Protein AF-A0A6M0C718-F1 (afdb_monomer_lite)

Radius of gyration: 14.18 Å; chains: 1; bounding box: 42×30×34 Å

Secondary structure (DSSP, 8-state):
-EEEEESSSSEEEEEESS-SSSSS-EEEEEEE-TTS-EEEEEE-SSEEEEEEEEEEETTEEEEEEEEEETTSS-EEEEEEEEEE-----

Sequence (89 aa):
ILVPIPDSSTSGRLLRDKGYAETIPSIGNYQIAPDGTFILLTKYEKAAAEEKIWFVTPNVRMRVSLIKTSEGSGVVTASFSSEIRSLEK

pLDDT: mean 86.42, std 14.58, range [51.66, 98.56]

Structure (mmCIF, N/CA/C/O backbone):
data_AF-A0A6M0C718-F1
#
_entry.id   AF-A0A6M0C718-F1
#
loop_
_atom_site.group_PDB
_atom_site.id
_atom_site.type_symbol
_atom_site.label_atom_id
_atom_site.label_alt_id
_atom_site.label_comp_id
_atom_site.label_asym_id
_atom_site.label_entity_id
_atom_site.label_seq_id
_atom_site.pdbx_PDB_ins_code
_atom_site.Cartn_x
_atom_site.Cartn_y
_atom_site.Cartn_z
_atom_site.occupancy
_atom_site.B_iso_or_equiv
_atom_site.auth_seq_id
_atom_site.auth_comp_id
_atom_site.auth_asym_id
_atom_site.auth_atom_id
_atom_site.pdbx_PDB_model_num
ATOM 1 N N . ILE A 1 1 ? -10.537 5.566 -10.569 1.00 80.94 1 ILE A N 1
ATOM 2 C CA . ILE A 1 1 ? -11.091 4.381 -9.863 1.00 80.94 1 ILE A CA 1
ATOM 3 C C . ILE A 1 1 ? -9.959 3.409 -9.513 1.00 80.94 1 ILE A C 1
ATOM 5 O O . ILE A 1 1 ? -8.961 3.409 -10.232 1.00 80.94 1 ILE A O 1
ATOM 9 N N . LEU A 1 2 ? -10.091 2.637 -8.425 1.00 89.12 2 LEU A N 1
ATOM 10 C CA . LEU A 1 2 ? -9.185 1.536 -8.060 1.00 89.12 2 LEU A CA 1
ATOM 11 C C . LEU A 1 2 ? -9.977 0.225 -8.065 1.00 89.12 2 LEU A C 1
ATOM 13 O O . LEU A 1 2 ? -11.033 0.168 -7.438 1.00 89.12 2 LEU A O 1
ATOM 17 N N . VAL A 1 3 ? -9.484 -0.801 -8.760 1.00 92.69 3 VAL A N 1
ATOM 18 C CA . VAL A 1 3 ? -10.147 -2.113 -8.852 1.00 92.69 3 VAL A CA 1
ATOM 19 C C . VAL A 1 3 ? -9.163 -3.213 -8.446 1.00 92.69 3 VAL A C 1
ATOM 21 O O . VAL A 1 3 ? -8.193 -3.439 -9.173 1.00 92.69 3 VAL A O 1
ATOM 24 N N . PRO A 1 4 ? -9.360 -3.889 -7.298 1.00 94.38 4 PRO A N 1
ATOM 25 C CA . PRO A 1 4 ? -8.537 -5.032 -6.922 1.00 94.38 4 PRO A CA 1
ATOM 26 C C . PRO A 1 4 ? -8.943 -6.278 -7.721 1.00 94.38 4 PRO A C 1
ATOM 28 O O . PRO A 1 4 ? -10.124 -6.581 -7.866 1.00 94.38 4 PRO A O 1
ATOM 31 N N . ILE A 1 5 ? -7.947 -7.013 -8.205 1.00 96.75 5 ILE A N 1
ATOM 32 C CA . ILE A 1 5 ? -8.056 -8.338 -8.818 1.00 96.75 5 ILE A CA 1
ATOM 33 C C . ILE A 1 5 ? -7.245 -9.291 -7.934 1.00 96.75 5 ILE A C 1
ATOM 35 O O . ILE A 1 5 ? -6.017 -9.328 -8.062 1.00 96.75 5 ILE A O 1
ATOM 39 N N . PRO A 1 6 ? -7.892 -10.009 -7.001 1.00 97.25 6 PRO A N 1
ATOM 40 C CA . PRO A 1 6 ? -7.199 -10.920 -6.102 1.00 97.25 6 PRO A CA 1
ATOM 41 C C . PRO A 1 6 ? -6.608 -12.112 -6.853 1.00 97.25 6 PRO A C 1
ATOM 43 O O . PRO A 1 6 ? -7.320 -12.788 -7.592 1.00 97.25 6 PRO A O 1
ATOM 46 N N . ASP A 1 7 ? -5.326 -12.391 -6.617 1.00 97.25 7 ASP A N 1
ATOM 47 C CA . ASP A 1 7 ? -4.697 -13.659 -7.007 1.00 97.25 7 ASP A CA 1
ATOM 48 C C . ASP A 1 7 ? -4.685 -14.640 -5.809 1.00 97.25 7 ASP A C 1
ATOM 50 O O . ASP A 1 7 ? -4.627 -15.855 -5.991 1.00 97.25 7 ASP A O 1
ATOM 54 N N . SER A 1 8 ? -4.781 -14.127 -4.573 1.00 97.25 8 SER A N 1
ATOM 55 C CA . SER A 1 8 ? -4.948 -14.899 -3.335 1.00 97.25 8 SER A CA 1
ATOM 56 C C . SER A 1 8 ? -5.725 -14.105 -2.268 1.00 97.25 8 SER A C 1
ATOM 58 O O . SER A 1 8 ? -6.202 -12.998 -2.524 1.00 97.25 8 SER A O 1
ATOM 60 N N . SER A 1 9 ? -5.836 -14.639 -1.044 1.00 96.19 9 SER A N 1
ATOM 61 C CA . SER A 1 9 ? -6.437 -13.924 0.094 1.00 96.19 9 SER A CA 1
ATOM 62 C C . SER A 1 9 ? -5.630 -12.704 0.552 1.00 96.19 9 SER A C 1
ATOM 64 O O . SER A 1 9 ? -6.188 -11.812 1.187 1.00 96.19 9 SER A O 1
ATOM 66 N N . THR A 1 10 ? -4.333 -12.645 0.236 1.00 97.25 10 THR A N 1
ATOM 67 C CA . THR A 1 10 ? -3.424 -11.582 0.691 1.00 97.25 10 THR A CA 1
ATOM 68 C C . THR A 1 10 ? -2.603 -10.966 -0.436 1.00 97.25 10 THR A C 1
ATOM 70 O O . THR A 1 10 ? -1.720 -10.163 -0.165 1.00 97.25 10 THR A O 1
ATOM 73 N N . SER A 1 11 ? -2.867 -11.282 -1.702 1.00 98.00 11 SER A N 1
ATOM 74 C CA . SER A 1 11 ? -2.132 -10.704 -2.830 1.00 98.00 11 SER A CA 1
ATOM 75 C C . SER A 1 11 ? -2.981 -10.603 -4.088 1.00 98.00 11 SER A C 1
ATOM 77 O O . SER A 1 11 ? -4.010 -11.268 -4.232 1.00 98.00 11 SER A O 1
ATOM 79 N N . GLY A 1 12 ? -2.541 -9.762 -5.015 1.00 97.62 12 GLY A N 1
ATOM 80 C CA . GLY A 1 12 ? -3.163 -9.645 -6.322 1.00 97.62 12 GLY A CA 1
ATOM 81 C C . GLY A 1 12 ? -2.675 -8.432 -7.088 1.00 97.62 12 GLY A C 1
ATOM 82 O O . GLY A 1 12 ? -1.611 -7.872 -6.814 1.00 97.62 12 GLY A O 1
ATOM 83 N N . ARG A 1 13 ? -3.497 -7.990 -8.034 1.00 96.06 13 ARG A N 1
ATOM 84 C CA . ARG A 1 13 ? -3.262 -6.791 -8.835 1.00 96.06 13 ARG A CA 1
ATOM 85 C C . ARG A 1 13 ? -4.258 -5.698 -8.490 1.00 96.06 13 ARG A C 1
ATOM 87 O O . ARG A 1 13 ? -5.406 -5.969 -8.164 1.00 96.06 13 ARG A O 1
ATOM 94 N N . LEU A 1 14 ? -3.836 -4.450 -8.588 1.00 94.00 14 LEU A N 1
ATOM 95 C CA . LEU A 1 14 ? -4.680 -3.278 -8.430 1.00 94.00 14 LEU A CA 1
ATOM 96 C C . LEU A 1 14 ? -4.682 -2.510 -9.748 1.00 94.00 14 LEU A C 1
ATOM 98 O O . LEU A 1 14 ? -3.673 -1.915 -10.131 1.00 94.00 14 LEU A O 1
ATOM 102 N N . LEU A 1 15 ? -5.817 -2.534 -10.444 1.00 90.06 15 LEU A N 1
ATOM 103 C CA . LEU A 1 15 ? -6.018 -1.709 -11.625 1.00 90.06 15 LEU A CA 1
ATOM 104 C C . LEU A 1 15 ? -6.320 -0.279 -11.201 1.00 90.06 15 LEU A C 1
ATOM 106 O O . LEU A 1 15 ? -7.140 -0.031 -10.309 1.00 90.06 15 LEU A O 1
ATOM 110 N N . ARG A 1 16 ? -5.694 0.665 -11.894 1.00 83.12 16 ARG A N 1
ATOM 111 C CA . ARG A 1 16 ? -5.930 2.089 -11.717 1.00 83.12 16 ARG A CA 1
ATOM 112 C C . ARG A 1 16 ? -6.128 2.749 -13.072 1.00 83.12 16 ARG A C 1
ATOM 114 O O . ARG A 1 16 ? -5.370 2.516 -14.003 1.00 83.12 16 ARG A O 1
ATOM 121 N N . ASP A 1 17 ? -7.141 3.603 -13.129 1.00 69.88 17 ASP A N 1
ATOM 122 C CA . ASP A 1 17 ? -7.560 4.320 -14.339 1.00 69.88 17 ASP A CA 1
ATOM 123 C C . ASP A 1 17 ? -6.434 5.205 -14.931 1.00 69.88 17 ASP A C 1
ATOM 125 O O . ASP A 1 17 ? -6.133 5.132 -16.117 1.00 69.88 17 ASP A O 1
ATOM 129 N N . LYS A 1 18 ? -5.727 5.981 -14.089 1.00 64.38 18 LYS A N 1
ATOM 130 C CA . LYS A 1 18 ? -4.530 6.769 -14.461 1.00 64.38 18 LYS A CA 1
ATOM 131 C C . LYS A 1 18 ? -3.506 6.795 -13.320 1.00 64.38 18 LYS A C 1
ATOM 133 O O . LYS A 1 18 ? -3.900 6.996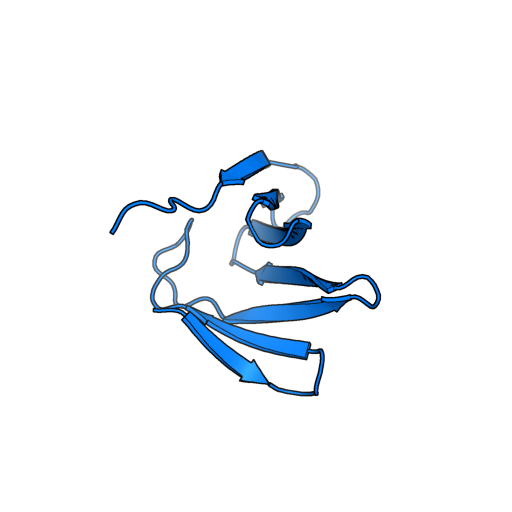 -12.167 1.00 64.38 18 LYS A O 1
ATOM 138 N N . GLY A 1 19 ? -2.220 6.590 -13.622 1.00 56.66 19 GLY A N 1
ATOM 139 C CA . GLY A 1 19 ? -1.108 6.659 -12.658 1.00 56.66 19 GLY A CA 1
ATOM 140 C C . GLY A 1 19 ? -0.802 8.081 -12.153 1.00 56.66 19 GLY A C 1
ATOM 141 O O . GLY A 1 19 ? -1.376 9.050 -12.639 1.00 56.66 19 GLY A O 1
ATOM 142 N N . TYR A 1 20 ? 0.084 8.211 -11.153 1.00 53.25 20 TYR A N 1
ATOM 143 C CA . TYR A 1 20 ? 0.515 9.519 -10.608 1.00 53.25 20 TYR A CA 1
ATOM 144 C C . TYR A 1 20 ? 1.559 10.238 -11.483 1.00 53.25 20 TYR A C 1
ATOM 146 O O . TYR A 1 20 ? 1.631 11.461 -11.430 1.00 53.25 20 TYR A O 1
ATOM 154 N N . ALA A 1 21 ? 2.366 9.496 -12.250 1.00 53.91 21 ALA A N 1
ATOM 155 C CA . ALA A 1 21 ? 3.514 10.040 -12.987 1.00 53.91 21 ALA A CA 1
ATOM 156 C C . ALA A 1 21 ? 3.352 9.998 -14.516 1.00 53.91 21 ALA A C 1
ATOM 158 O O . ALA A 1 21 ? 3.853 10.879 -15.206 1.00 53.91 21 ALA A O 1
ATOM 159 N N . GLU A 1 22 ? 2.644 9.003 -15.054 1.00 51.66 22 GLU A N 1
ATOM 160 C CA . GLU A 1 22 ? 2.522 8.796 -16.499 1.00 51.66 22 GLU A CA 1
ATOM 161 C C . GLU A 1 22 ? 1.064 8.499 -16.868 1.00 51.66 22 GLU A C 1
ATOM 163 O O . GLU A 1 22 ? 0.339 7.811 -16.144 1.00 51.66 22 GLU A O 1
ATOM 168 N N . THR A 1 23 ? 0.631 9.023 -18.015 1.00 52.78 23 THR A N 1
ATOM 169 C CA . THR A 1 23 ? -0.715 8.901 -18.604 1.00 52.78 23 THR A CA 1
ATOM 170 C C . THR A 1 23 ? -1.006 7.492 -19.142 1.00 52.78 23 THR A C 1
ATOM 172 O O . THR A 1 23 ? -1.742 7.333 -20.113 1.00 52.78 23 THR A O 1
ATOM 175 N N . ILE A 1 24 ? -0.402 6.465 -18.548 1.00 54.88 24 ILE A N 1
ATOM 176 C CA . ILE A 1 24 ? -0.501 5.071 -18.972 1.00 54.88 24 ILE A CA 1
ATOM 177 C C . ILE A 1 24 ? -1.270 4.302 -17.887 1.00 54.88 24 ILE A C 1
ATOM 179 O O . ILE A 1 24 ? -1.006 4.502 -16.694 1.00 54.88 24 ILE A O 1
ATOM 183 N N . PRO A 1 25 ? -2.228 3.435 -18.263 1.00 56.06 25 PRO A N 1
ATOM 184 C CA . PRO A 1 25 ? -2.850 2.501 -17.335 1.00 56.06 25 PRO A CA 1
ATOM 185 C C . PRO A 1 25 ? -1.761 1.684 -16.642 1.00 56.06 25 PRO A C 1
ATOM 187 O O . PRO A 1 25 ? -0.992 0.982 -17.296 1.00 56.06 25 PRO A O 1
ATOM 190 N N . SER A 1 26 ? -1.674 1.794 -15.320 1.00 68.81 26 SER A N 1
ATOM 191 C CA . SER A 1 26 ? -0.672 1.070 -14.547 1.00 68.81 26 SER A CA 1
ATOM 192 C C . SER A 1 26 ? -1.352 0.010 -13.696 1.00 68.81 26 SER A C 1
ATOM 194 O O . SER A 1 26 ? -2.325 0.281 -12.986 1.00 68.81 26 SER A O 1
ATOM 196 N N . ILE A 1 27 ? -0.844 -1.214 -13.809 1.00 86.62 27 ILE A N 1
ATOM 197 C CA . ILE A 1 27 ? -1.256 -2.356 -13.003 1.00 86.62 27 ILE A CA 1
ATOM 198 C C . ILE A 1 27 ? -0.255 -2.458 -11.856 1.00 86.62 27 ILE A C 1
ATOM 200 O O . ILE A 1 27 ? 0.915 -2.778 -12.071 1.00 86.62 27 ILE A O 1
ATOM 204 N N . GLY A 1 28 ? -0.711 -2.169 -10.640 1.00 91.06 28 GLY A N 1
ATOM 205 C CA . GLY A 1 28 ? 0.085 -2.387 -9.437 1.00 91.06 28 GLY A CA 1
ATOM 206 C C . GLY A 1 28 ? -0.063 -3.820 -8.939 1.00 91.06 28 GLY A C 1
ATOM 207 O O . GLY A 1 28 ? -1.130 -4.409 -9.073 1.00 91.06 28 GLY A O 1
ATOM 208 N N . ASN A 1 29 ? 0.980 -4.381 -8.340 1.00 95.50 29 ASN A N 1
ATOM 209 C CA . ASN A 1 29 ? 0.895 -5.629 -7.585 1.00 95.50 29 ASN A CA 1
ATOM 210 C C . ASN A 1 29 ? 0.764 -5.278 -6.109 1.00 95.50 29 ASN A C 1
ATOM 212 O O . ASN A 1 29 ? 1.572 -4.501 -5.599 1.00 95.50 29 ASN A O 1
ATOM 216 N N . TYR A 1 30 ? -0.240 -5.827 -5.433 1.00 97.38 30 TYR A N 1
ATOM 217 C CA . TYR A 1 30 ? -0.433 -5.610 -4.010 1.00 97.38 30 TYR A CA 1
ATOM 218 C C . TYR A 1 30 ? -0.193 -6.878 -3.196 1.00 97.38 30 TYR A C 1
ATOM 220 O O . TYR A 1 30 ? -0.406 -7.998 -3.666 1.00 97.38 30 TYR A O 1
ATOM 228 N N . GLN A 1 31 ? 0.193 -6.675 -1.940 1.00 98.31 31 GLN A N 1
ATOM 229 C CA . GLN A 1 31 ? 0.283 -7.703 -0.916 1.00 98.31 31 GLN A CA 1
ATOM 230 C C . GLN A 1 31 ? -0.191 -7.142 0.430 1.00 98.31 31 GLN A C 1
ATOM 232 O O . GLN A 1 31 ? 0.118 -6.007 0.778 1.00 98.31 31 GLN A O 1
ATOM 237 N N . ILE A 1 32 ? -0.916 -7.945 1.201 1.00 98.31 32 ILE A N 1
ATOM 238 C CA . ILE A 1 32 ? -1.198 -7.719 2.616 1.00 98.31 32 ILE A CA 1
ATOM 239 C C . ILE A 1 32 ? -0.162 -8.505 3.413 1.00 98.31 32 ILE A C 1
ATOM 241 O O . ILE A 1 32 ? -0.116 -9.736 3.353 1.00 98.31 32 ILE A O 1
ATOM 245 N N . ALA A 1 33 ? 0.708 -7.795 4.120 1.00 97.88 33 ALA A N 1
ATOM 246 C CA . ALA A 1 33 ? 1.694 -8.403 4.998 1.00 97.88 33 ALA A CA 1
ATOM 247 C C . ALA A 1 33 ? 1.023 -9.021 6.245 1.00 97.88 33 ALA A C 1
ATOM 249 O O . ALA A 1 33 ? -0.102 -8.647 6.588 1.00 97.88 33 ALA A O 1
ATOM 250 N N . PRO A 1 34 ? 1.697 -9.947 6.956 1.00 97.56 34 PRO A N 1
ATOM 251 C CA . PRO A 1 34 ? 1.139 -10.586 8.152 1.00 97.56 34 PRO A CA 1
ATOM 252 C C . PRO A 1 34 ? 0.740 -9.615 9.274 1.00 97.56 34 PRO A C 1
ATOM 254 O O . PRO A 1 34 ? -0.129 -9.939 10.076 1.00 97.56 34 PRO A O 1
ATOM 257 N N . ASP A 1 35 ? 1.351 -8.430 9.324 1.00 96.88 35 ASP A N 1
ATOM 258 C CA . ASP A 1 35 ? 1.033 -7.364 10.282 1.00 96.88 35 ASP A CA 1
ATOM 259 C C . ASP A 1 35 ? -0.151 -6.473 9.850 1.00 96.88 35 ASP A C 1
ATOM 261 O O . ASP A 1 35 ? -0.493 -5.514 10.538 1.00 96.88 35 ASP A O 1
ATOM 265 N N . GLY A 1 36 ? -0.787 -6.781 8.715 1.00 96.88 36 GLY A N 1
ATOM 266 C CA . GLY A 1 36 ? -1.902 -6.019 8.156 1.00 96.88 36 GLY A CA 1
ATOM 267 C C . GLY A 1 36 ? -1.488 -4.853 7.255 1.00 96.88 36 GLY A C 1
ATOM 268 O O . GLY A 1 36 ? -2.359 -4.128 6.771 1.00 96.88 36 GLY A O 1
ATOM 269 N N . THR A 1 37 ? -0.194 -4.663 6.987 1.00 98.31 37 THR A N 1
ATOM 270 C CA . THR A 1 37 ? 0.275 -3.615 6.073 1.00 98.31 37 THR A CA 1
ATOM 271 C C . THR A 1 37 ? -0.103 -3.939 4.628 1.00 98.31 37 THR A C 1
ATOM 273 O O . THR A 1 37 ? 0.267 -4.984 4.096 1.00 98.31 37 THR A O 1
ATOM 276 N N . PHE A 1 38 ? -0.785 -3.011 3.957 1.00 98.31 38 PHE A N 1
ATOM 277 C CA . PHE A 1 38 ? -1.004 -3.049 2.514 1.00 98.31 38 PHE A CA 1
ATOM 278 C C . PHE A 1 38 ? 0.222 -2.487 1.796 1.00 98.31 38 PHE A C 1
ATOM 280 O O . PHE A 1 38 ? 0.567 -1.315 1.949 1.00 98.31 38 PHE A O 1
ATOM 287 N N . ILE A 1 39 ? 0.876 -3.327 1.006 1.00 98.00 39 ILE A N 1
ATOM 288 C CA . ILE A 1 39 ? 2.040 -2.989 0.195 1.00 98.00 39 ILE A CA 1
ATOM 289 C C . ILE A 1 39 ? 1.595 -2.963 -1.262 1.00 98.00 39 ILE A C 1
ATOM 291 O O . ILE A 1 39 ? 1.025 -3.940 -1.741 1.00 98.00 39 ILE A O 1
ATOM 295 N N . LEU A 1 40 ? 1.869 -1.872 -1.973 1.00 95.69 40 LEU A N 1
ATOM 296 C CA . LEU A 1 40 ? 1.564 -1.708 -3.391 1.00 95.69 40 LEU A CA 1
ATOM 297 C C . LEU A 1 40 ? 2.835 -1.375 -4.164 1.00 95.69 40 LEU A C 1
ATOM 299 O O . LEU A 1 40 ? 3.479 -0.356 -3.924 1.00 95.69 40 LEU A O 1
ATOM 303 N N . LEU A 1 41 ? 3.163 -2.226 -5.129 1.00 92.88 41 LEU A N 1
ATOM 304 C CA . LEU A 1 41 ? 4.287 -2.066 -6.038 1.00 92.88 41 LEU A CA 1
ATOM 305 C C . LEU A 1 41 ? 3.765 -1.747 -7.432 1.00 92.88 41 LEU A C 1
ATOM 307 O O . LEU A 1 41 ? 3.099 -2.565 -8.062 1.00 92.88 41 LEU A O 1
ATOM 311 N N . THR A 1 42 ? 4.104 -0.568 -7.934 1.00 89.19 42 THR A N 1
ATOM 312 C CA . THR A 1 42 ? 3.685 -0.096 -9.253 1.00 89.19 42 THR A CA 1
ATOM 313 C C . THR A 1 42 ? 4.918 0.169 -10.102 1.00 89.19 42 THR A C 1
ATOM 315 O O . THR A 1 42 ? 5.779 0.959 -9.717 1.00 89.19 42 THR A O 1
ATOM 318 N N . LYS A 1 43 ? 5.026 -0.499 -11.252 1.00 82.19 43 LYS A N 1
ATOM 319 C CA . LYS A 1 43 ? 6.115 -0.272 -12.209 1.00 82.19 43 LYS A CA 1
ATOM 320 C C . LYS A 1 43 ? 5.632 0.658 -13.321 1.00 82.19 43 LYS A C 1
ATOM 322 O O . LYS A 1 43 ? 4.545 0.468 -13.862 1.00 82.19 43 LYS A O 1
ATOM 327 N N . TYR A 1 44 ? 6.461 1.636 -13.644 1.00 76.56 44 TYR A N 1
ATOM 328 C CA . TYR A 1 44 ? 6.356 2.526 -14.795 1.00 76.56 44 TYR A CA 1
ATOM 329 C C . TYR A 1 44 ? 7.542 2.257 -15.726 1.00 76.56 44 TYR A C 1
ATOM 331 O O . TYR A 1 44 ? 8.470 1.535 -15.355 1.00 76.56 44 TYR A O 1
ATOM 339 N N . GLU A 1 45 ? 7.534 2.833 -16.926 1.00 72.81 45 GLU A N 1
ATOM 340 C CA . GLU A 1 45 ? 8.609 2.605 -17.899 1.00 72.81 45 GLU A CA 1
ATOM 341 C C . GLU A 1 45 ? 9.967 3.096 -17.361 1.00 72.81 45 GLU A C 1
ATOM 343 O O . GLU A 1 45 ? 10.985 2.413 -17.479 1.00 72.81 45 GLU A O 1
ATOM 348 N N . LYS A 1 46 ? 9.970 4.256 -16.693 1.00 73.88 46 LYS A N 1
ATOM 349 C CA . LYS A 1 46 ? 11.189 4.919 -16.192 1.00 73.88 46 LYS A CA 1
ATOM 350 C C . LYS A 1 46 ? 11.295 5.000 -14.672 1.00 73.88 46 LYS A C 1
ATOM 352 O O . LYS A 1 46 ? 12.258 5.556 -14.140 1.00 73.88 46 LYS A O 1
ATOM 357 N N . ALA A 1 47 ? 10.314 4.460 -13.956 1.00 78.44 47 ALA A N 1
ATOM 358 C CA . ALA A 1 47 ? 10.251 4.557 -12.507 1.00 78.44 47 ALA A CA 1
ATOM 359 C C . ALA A 1 47 ? 9.549 3.356 -11.871 1.00 78.44 47 ALA A C 1
ATOM 361 O O . ALA A 1 47 ? 8.787 2.635 -12.506 1.00 78.44 47 ALA A O 1
ATOM 362 N N . ALA A 1 48 ? 9.759 3.173 -10.577 1.00 83.69 48 ALA A N 1
ATOM 363 C CA . ALA A 1 48 ? 8.975 2.270 -9.752 1.00 83.69 48 ALA A CA 1
ATOM 364 C C . ALA A 1 48 ? 8.482 3.019 -8.517 1.00 83.69 48 ALA A C 1
ATOM 366 O O . ALA A 1 48 ? 9.234 3.779 -7.906 1.00 83.69 48 ALA A O 1
ATOM 367 N N . ALA A 1 49 ? 7.225 2.791 -8.151 1.00 87.81 49 ALA A N 1
ATOM 368 C CA . ALA A 1 49 ? 6.642 3.283 -6.916 1.00 87.81 49 ALA A CA 1
ATOM 369 C C . ALA A 1 49 ? 6.353 2.119 -5.966 1.00 87.81 49 ALA A C 1
ATOM 371 O O . ALA A 1 49 ? 5.790 1.099 -6.364 1.00 87.81 49 ALA A O 1
ATOM 372 N N . GLU A 1 50 ? 6.721 2.300 -4.706 1.00 92.31 50 GLU A N 1
ATOM 373 C CA . GLU A 1 50 ? 6.357 1.425 -3.598 1.00 92.31 50 GLU A CA 1
ATOM 374 C C . GLU A 1 50 ? 5.574 2.250 -2.584 1.00 92.31 50 GLU A C 1
ATOM 376 O O . GLU A 1 50 ? 6.070 3.268 -2.105 1.00 92.31 50 GLU A O 1
ATOM 381 N N . GLU A 1 51 ? 4.365 1.812 -2.249 1.00 95.19 51 GLU A N 1
ATOM 382 C CA . GLU A 1 51 ? 3.571 2.383 -1.165 1.00 95.19 51 GLU A CA 1
ATOM 383 C C . GLU A 1 51 ? 3.342 1.330 -0.084 1.00 95.19 51 GLU A C 1
ATOM 385 O O . GLU A 1 51 ? 3.003 0.186 -0.386 1.00 95.19 51 GLU A O 1
ATOM 390 N N . LYS A 1 52 ? 3.496 1.724 1.181 1.00 97.75 52 LYS A N 1
ATOM 391 C CA . LYS A 1 52 ? 3.083 0.923 2.337 1.00 97.75 52 LYS A CA 1
ATOM 392 C C . LYS A 1 52 ? 2.060 1.710 3.126 1.00 97.75 52 LYS A C 1
ATOM 394 O O . LYS A 1 52 ? 2.319 2.855 3.495 1.00 97.75 52 LYS A O 1
ATOM 399 N N . ILE A 1 53 ? 0.908 1.099 3.360 1.00 98.50 53 ILE A N 1
ATOM 400 C CA . ILE A 1 53 ? -0.257 1.719 3.980 1.00 98.50 53 ILE A CA 1
ATOM 401 C C . ILE A 1 53 ? -0.727 0.819 5.112 1.00 98.50 53 ILE A C 1
ATOM 403 O O . ILE A 1 53 ? -0.946 -0.371 4.906 1.00 98.50 53 ILE A O 1
ATOM 407 N N . TRP A 1 54 ? -0.911 1.379 6.299 1.00 98.56 54 TRP A N 1
ATOM 408 C CA . TRP A 1 54 ? -1.405 0.628 7.448 1.00 98.56 54 TRP A CA 1
ATOM 409 C C . TRP A 1 54 ? -2.251 1.515 8.353 1.00 98.56 54 TRP A C 1
ATOM 411 O O . TRP A 1 54 ? -2.182 2.744 8.302 1.00 98.56 54 TRP A O 1
ATOM 421 N N . PHE A 1 55 ? -3.068 0.881 9.184 1.00 98.25 55 PHE A N 1
ATOM 422 C CA . PHE A 1 55 ? -3.846 1.560 10.209 1.00 98.25 55 PHE A CA 1
ATOM 423 C C . PHE A 1 55 ? -3.121 1.429 11.546 1.00 98.25 55 PHE A C 1
ATOM 425 O O . PHE A 1 55 ? -2.935 0.325 12.045 1.00 98.25 55 PHE A O 1
ATOM 432 N N . VAL A 1 56 ? -2.713 2.558 12.129 1.00 97.00 56 VAL A N 1
ATOM 433 C CA . VAL A 1 56 ? -2.173 2.598 13.502 1.00 97.00 56 VAL A CA 1
ATOM 434 C C . VAL A 1 56 ? -3.314 2.443 14.505 1.00 97.00 56 VAL A C 1
ATOM 436 O O . VAL A 1 56 ? -3.172 1.805 15.542 1.00 97.00 56 VAL A O 1
ATOM 439 N N . THR A 1 57 ? -4.470 3.013 14.169 1.00 96.62 57 THR A N 1
ATOM 440 C CA . THR A 1 57 ? -5.748 2.822 14.859 1.00 96.62 57 THR A CA 1
ATOM 441 C C . THR A 1 57 ? -6.861 2.761 13.804 1.00 96.62 57 THR A C 1
ATOM 443 O O . THR A 1 57 ? -6.623 3.150 12.657 1.00 96.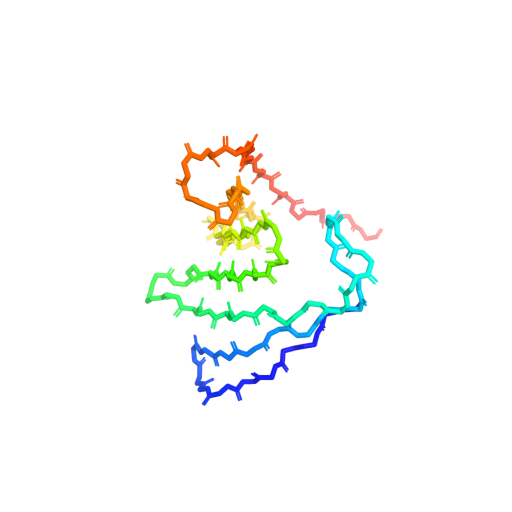62 57 THR A O 1
ATOM 446 N N . PRO A 1 58 ? -8.105 2.379 14.148 1.00 96.19 58 PRO A N 1
ATOM 447 C CA . PRO A 1 58 ? -9.225 2.392 13.194 1.00 96.19 58 PRO A CA 1
ATOM 448 C C . PRO A 1 58 ? -9.506 3.756 12.521 1.00 96.19 58 PRO A C 1
ATOM 450 O O . PRO A 1 58 ? -10.175 3.816 11.482 1.00 96.19 58 PRO A O 1
ATOM 453 N N . ASN A 1 59 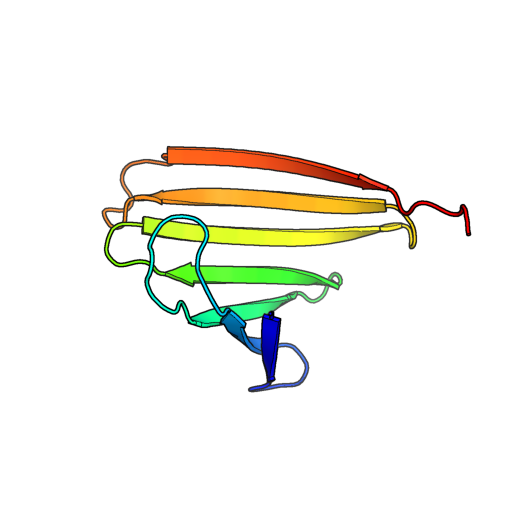? -8.996 4.849 13.104 1.00 97.31 59 ASN A N 1
ATOM 454 C CA . ASN A 1 59 ? -9.203 6.224 12.642 1.00 97.31 59 ASN A CA 1
ATOM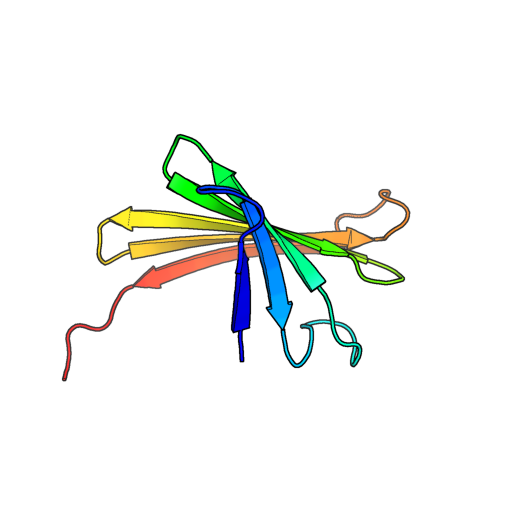 455 C C . ASN A 1 59 ? -7.928 6.915 12.148 1.00 97.31 59 ASN A C 1
ATOM 457 O O . ASN A 1 59 ? -8.019 8.043 11.671 1.00 97.31 59 ASN A O 1
ATOM 461 N N . VAL A 1 60 ? -6.763 6.270 12.251 1.00 97.75 60 VAL A N 1
ATOM 462 C CA . VAL A 1 60 ? -5.478 6.840 11.829 1.00 97.75 60 VAL A CA 1
ATOM 463 C C . VAL A 1 60 ? -4.803 5.884 10.860 1.00 97.75 60 VAL A C 1
ATOM 465 O O . VAL A 1 60 ? -4.346 4.805 11.247 1.00 97.75 60 VAL A O 1
ATOM 468 N N . ARG A 1 61 ? -4.720 6.309 9.600 1.00 98.38 61 ARG A N 1
ATOM 469 C CA . ARG A 1 61 ? -3.972 5.629 8.547 1.00 98.38 61 ARG A CA 1
ATOM 470 C C . ARG A 1 61 ? -2.629 6.318 8.359 1.00 98.38 61 ARG A C 1
ATOM 472 O O . ARG A 1 61 ? -2.544 7.543 8.341 1.00 98.38 61 ARG A O 1
ATOM 479 N N . MET A 1 62 ? -1.589 5.517 8.211 1.00 98.38 62 MET A N 1
ATOM 480 C CA . MET A 1 62 ? -0.263 5.975 7.832 1.00 98.38 62 MET A CA 1
ATOM 481 C C . MET A 1 62 ? 0.066 5.450 6.448 1.00 98.38 62 MET A C 1
ATOM 483 O O . MET A 1 62 ? -0.345 4.350 6.067 1.00 98.38 62 MET A O 1
ATOM 487 N N . ARG A 1 63 ? 0.828 6.245 5.705 1.00 98.56 63 ARG A N 1
ATOM 488 C CA . ARG A 1 63 ? 1.347 5.862 4.402 1.00 98.56 63 ARG A CA 1
ATOM 489 C C . ARG A 1 63 ? 2.773 6.349 4.240 1.00 98.56 63 ARG A C 1
ATOM 491 O O . ARG A 1 63 ? 3.068 7.516 4.488 1.00 98.56 63 ARG A O 1
ATOM 498 N N . VAL A 1 64 ? 3.638 5.457 3.776 1.00 97.12 64 VAL A N 1
ATOM 499 C CA . VAL A 1 64 ? 4.939 5.817 3.208 1.00 97.12 64 VAL A CA 1
ATOM 500 C C . VAL A 1 64 ? 4.941 5.479 1.731 1.00 97.12 64 VAL A C 1
ATOM 502 O O . VAL A 1 64 ? 4.403 4.446 1.331 1.00 97.12 64 VAL A O 1
ATOM 505 N N . SER A 1 65 ? 5.548 6.338 0.922 1.00 93.25 65 SER A N 1
ATOM 506 C CA . SER A 1 65 ? 5.717 6.096 -0.506 1.00 93.25 65 SER A CA 1
ATOM 507 C C . SER A 1 65 ? 7.131 6.429 -0.956 1.00 93.25 65 SER A C 1
ATOM 509 O O . SER A 1 65 ? 7.700 7.439 -0.543 1.00 93.25 65 SER A O 1
ATOM 511 N N . LEU A 1 66 ? 7.679 5.592 -1.828 1.00 90.25 66 LEU A N 1
ATOM 512 C CA . LEU A 1 66 ? 8.990 5.750 -2.446 1.00 90.25 66 LEU A CA 1
ATOM 513 C C . LEU A 1 66 ? 8.828 5.711 -3.960 1.00 90.25 66 LEU A C 1
ATOM 515 O O . LEU A 1 66 ? 8.254 4.760 -4.483 1.00 90.25 66 LEU A O 1
ATOM 519 N N . ILE A 1 67 ? 9.377 6.704 -4.654 1.00 86.62 67 ILE A N 1
ATOM 520 C CA . ILE A 1 67 ? 9.525 6.703 -6.111 1.00 86.62 67 ILE A CA 1
ATOM 521 C C . ILE A 1 67 ? 11.012 6.560 -6.424 1.00 86.62 67 ILE A C 1
ATOM 523 O O . ILE A 1 67 ? 11.835 7.356 -5.967 1.00 86.62 67 ILE A O 1
ATOM 527 N N . LYS A 1 68 ? 11.356 5.531 -7.193 1.00 82.50 68 LYS A N 1
ATOM 528 C CA . LYS A 1 68 ? 12.720 5.201 -7.619 1.00 82.50 68 LYS A CA 1
ATOM 529 C C . LYS A 1 68 ? 12.810 5.290 -9.138 1.00 82.50 68 LYS A C 1
ATOM 531 O O . LYS A 1 68 ? 11.840 4.952 -9.815 1.00 82.50 68 LYS A O 1
ATOM 536 N N . THR A 1 69 ? 13.956 5.700 -9.675 1.00 78.19 69 THR A N 1
ATOM 537 C CA . THR A 1 69 ? 14.230 5.551 -11.113 1.00 78.19 69 THR A CA 1
ATOM 538 C C . THR A 1 69 ? 14.323 4.067 -11.482 1.00 78.19 69 THR A C 1
ATOM 540 O O . THR A 1 69 ? 14.703 3.235 -10.655 1.00 78.19 69 THR A O 1
ATOM 543 N N . SER A 1 70 ? 13.963 3.711 -12.716 1.00 65.62 70 SER A N 1
ATOM 544 C CA . SER A 1 70 ? 14.005 2.322 -13.204 1.00 65.62 70 SER A CA 1
ATOM 545 C C . SER A 1 70 ? 15.419 1.724 -13.219 1.00 65.62 70 SER A C 1
ATOM 547 O O . SER A 1 70 ? 15.559 0.512 -13.085 1.00 65.62 70 SER A O 1
ATOM 549 N N . GLU A 1 71 ? 16.461 2.559 -13.290 1.00 66.12 71 GLU A N 1
ATOM 550 C CA . GLU A 1 71 ? 17.872 2.153 -13.175 1.00 66.12 71 GLU A CA 1
ATOM 551 C C . GLU A 1 71 ? 18.322 1.879 -11.725 1.00 66.12 71 GLU A C 1
ATOM 553 O O . GLU A 1 71 ? 19.467 1.506 -11.486 1.00 66.12 71 GLU A O 1
ATOM 558 N N . GLY A 1 72 ? 17.443 2.063 -10.733 1.00 56.53 72 GLY A N 1
ATOM 559 C CA . GLY A 1 72 ? 17.693 1.710 -9.330 1.00 56.53 72 GLY A CA 1
ATOM 560 C C . GLY A 1 72 ? 18.707 2.593 -8.590 1.00 56.53 72 GLY A C 1
ATOM 561 O O . GLY A 1 72 ? 18.860 2.443 -7.380 1.00 56.53 72 GLY A O 1
ATOM 562 N N . SER A 1 73 ? 19.366 3.527 -9.278 1.00 59.25 73 SER A N 1
ATOM 563 C CA . SER A 1 73 ? 20.452 4.361 -8.748 1.00 59.25 73 SER A CA 1
ATOM 564 C C . SER A 1 73 ? 19.988 5.628 -8.013 1.00 59.25 73 SER A C 1
ATOM 566 O O . SER A 1 73 ? 20.784 6.232 -7.297 1.00 59.25 73 SER A O 1
ATOM 568 N N . GLY A 1 74 ? 18.711 6.022 -8.124 1.00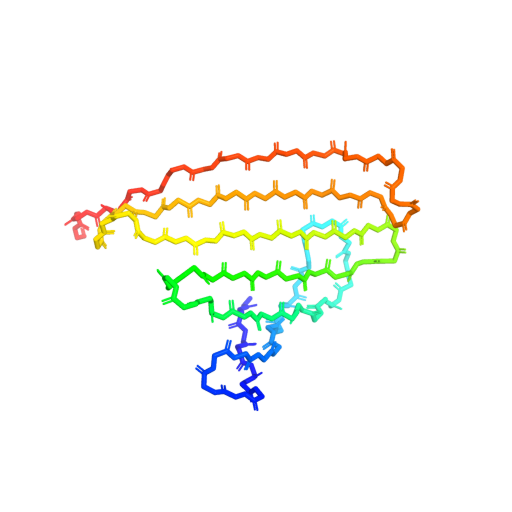 61.19 74 GLY A N 1
ATOM 569 C CA . GLY A 1 74 ? 18.176 7.219 -7.466 1.00 61.19 74 GLY A CA 1
ATOM 570 C C . GLY A 1 74 ? 16.807 7.004 -6.821 1.00 61.19 74 GLY A C 1
ATOM 571 O O . GLY A 1 74 ? 15.824 6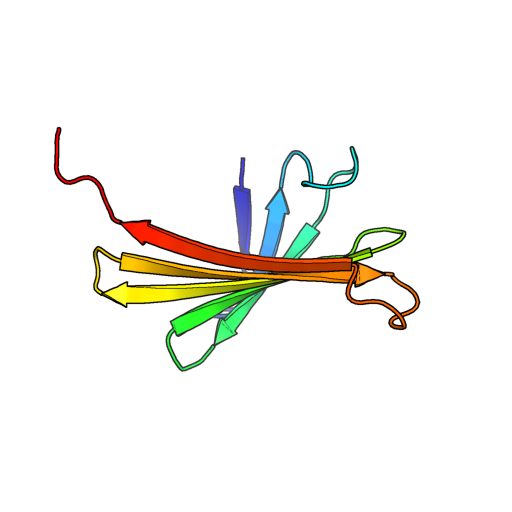.710 -7.506 1.00 61.19 74 GLY A O 1
ATOM 572 N N . VAL A 1 75 ? 16.713 7.210 -5.500 1.00 62.44 75 VAL A N 1
ATOM 573 C CA . VAL A 1 75 ? 15.429 7.525 -4.853 1.00 62.44 75 VAL A CA 1
ATOM 574 C C . VAL A 1 75 ? 15.087 8.956 -5.247 1.00 62.44 75 VAL A C 1
ATOM 576 O O . VAL A 1 75 ? 15.755 9.894 -4.825 1.00 62.44 75 VAL A O 1
ATOM 579 N N . VAL A 1 76 ? 14.069 9.115 -6.086 1.00 74.69 76 VAL A N 1
ATOM 580 C CA . VAL A 1 76 ? 13.649 10.423 -6.603 1.00 74.69 76 VAL A CA 1
ATOM 581 C C . VAL A 1 76 ? 12.841 11.160 -5.547 1.00 74.69 76 VAL A C 1
ATOM 583 O O . VAL A 1 76 ? 12.953 12.372 -5.385 1.00 74.69 76 VAL A O 1
ATOM 586 N N . THR A 1 77 ? 11.997 10.437 -4.813 1.00 85.00 77 THR A N 1
ATOM 587 C CA . THR A 1 77 ? 11.128 11.032 -3.799 1.00 85.00 77 THR A CA 1
ATOM 588 C C . THR A 1 77 ? 10.771 10.000 -2.742 1.00 85.00 77 THR A C 1
ATOM 590 O O . THR A 1 77 ? 10.418 8.864 -3.062 1.00 85.00 77 THR A O 1
ATOM 593 N N . ALA A 1 78 ? 10.825 10.421 -1.482 1.00 91.69 78 ALA A N 1
ATOM 594 C CA . ALA A 1 78 ? 10.219 9.723 -0.360 1.00 91.69 78 ALA A CA 1
ATOM 595 C C . ALA A 1 78 ? 9.136 10.624 0.240 1.00 91.69 78 ALA A C 1
ATOM 597 O O . ALA A 1 78 ? 9.310 11.840 0.329 1.00 91.69 78 ALA A O 1
ATOM 598 N N . SER A 1 79 ? 8.011 10.045 0.641 1.00 94.50 79 SER A N 1
ATOM 599 C CA . SER A 1 79 ? 6.928 10.790 1.282 1.00 94.50 79 SER A CA 1
ATOM 600 C C . SER A 1 79 ? 6.348 10.005 2.444 1.00 94.50 79 SER A C 1
ATOM 602 O O . SER A 1 79 ? 6.293 8.774 2.419 1.00 94.50 79 SER A O 1
ATOM 604 N N . PHE A 1 80 ? 5.898 10.745 3.450 1.00 97.25 80 PHE A N 1
ATOM 605 C CA . PHE A 1 80 ? 5.159 10.235 4.592 1.00 97.25 80 PHE A CA 1
ATOM 606 C C . PHE A 1 80 ? 3.848 11.010 4.712 1.00 97.25 80 PHE A C 1
ATOM 608 O O . PHE A 1 80 ? 3.815 12.225 4.512 1.00 97.25 80 PHE A O 1
ATOM 615 N N . SER A 1 81 ? 2.762 10.312 5.015 1.00 98.00 81 SER A N 1
ATOM 616 C CA . SER A 1 81 ? 1.450 10.909 5.239 1.00 98.00 81 SER A CA 1
ATOM 617 C C . SER A 1 81 ? 0.788 10.275 6.455 1.00 98.00 81 SER A C 1
ATOM 619 O O . SER A 1 81 ? 0.754 9.049 6.578 1.00 98.00 81 SER A O 1
ATOM 621 N N . SER A 1 82 ? 0.228 11.123 7.316 1.00 97.81 82 SER A N 1
ATOM 622 C CA . SER A 1 82 ? -0.719 10.745 8.360 1.00 97.81 82 SER A CA 1
ATOM 623 C C . SER A 1 82 ? -2.115 11.216 7.957 1.00 97.81 82 SER A C 1
ATOM 625 O O . SER A 1 82 ? -2.315 12.357 7.546 1.00 97.81 82 SER A O 1
ATOM 627 N N . GLU A 1 83 ? -3.087 10.315 8.028 1.00 98.19 83 GLU A N 1
ATOM 628 C CA . GLU A 1 83 ? -4.437 10.538 7.516 1.00 98.19 83 GLU A CA 1
ATOM 629 C C . GLU A 1 83 ? -5.446 10.158 8.602 1.00 98.19 83 GLU A C 1
ATOM 631 O O . GLU A 1 83 ? -5.536 8.999 9.014 1.00 98.19 83 GLU A O 1
ATOM 636 N N . ILE A 1 84 ? -6.189 11.153 9.090 1.00 97.75 84 ILE A N 1
ATOM 637 C CA . ILE A 1 84 ? -7.143 11.004 10.193 1.00 97.75 84 ILE A CA 1
ATOM 638 C C . ILE A 1 84 ? -8.560 10.993 9.620 1.00 97.75 84 ILE A C 1
ATOM 640 O O . ILE A 1 84 ? -8.925 11.853 8.819 1.00 97.75 84 ILE A O 1
ATOM 644 N N . ARG A 1 85 ? -9.368 10.010 10.024 1.00 96.94 85 ARG A N 1
ATOM 645 C CA . ARG A 1 85 ? -10.778 9.910 9.634 1.00 96.94 85 ARG A CA 1
ATOM 646 C C . ARG A 1 85 ? -11.559 11.110 10.184 1.00 96.94 85 ARG A C 1
ATOM 648 O O . ARG A 1 85 ? -11.592 11.302 11.397 1.00 96.94 85 ARG A O 1
ATOM 655 N N . SER A 1 86 ? -12.240 11.858 9.311 1.00 95.75 86 SER A N 1
ATOM 656 C CA . SER A 1 86 ? -13.261 12.817 9.753 1.00 95.75 86 SER A CA 1
ATOM 657 C C . SER A 1 86 ? -14.469 12.064 10.312 1.00 95.75 86 SER A C 1
ATOM 659 O O . SER A 1 86 ? -14.951 11.117 9.688 1.00 95.75 86 SER A O 1
ATOM 661 N N . LEU A 1 87 ? -14.923 12.460 11.500 1.00 91.44 87 LEU A N 1
ATOM 662 C CA . LEU A 1 87 ? -16.088 11.876 12.178 1.00 91.44 87 LEU A CA 1
ATOM 663 C C . LEU A 1 87 ? -17.357 12.721 12.001 1.00 91.44 87 LEU A C 1
ATOM 665 O O . LEU A 1 87 ? -18.421 12.343 12.490 1.00 91.44 87 LEU A O 1
ATOM 669 N N . GLU A 1 88 ? -17.239 13.858 11.322 1.00 84.94 88 GLU A N 1
ATOM 670 C CA . GLU A 1 88 ? -18.364 14.730 11.003 1.00 84.94 88 GLU A CA 1
ATOM 671 C C . GLU A 1 88 ? -19.189 14.127 9.853 1.00 84.94 88 GLU A C 1
ATOM 673 O O . GLU A 1 88 ? -18.646 13.435 8.986 1.00 84.94 88 GLU A O 1
ATOM 678 N N . LYS A 1 89 ? -20.511 14.332 9.898 1.00 63.50 89 LYS A N 1
ATOM 679 C CA . LYS A 1 89 ? -21.474 13.810 8.916 1.00 63.50 89 LYS A CA 1
ATOM 680 C C . LYS A 1 89 ? -21.674 14.765 7.752 1.00 63.50 89 LYS A C 1
ATOM 682 O O . LYS A 1 89 ? -21.773 15.980 8.021 1.00 63.50 89 LYS A O 1
#

Foldseek 3Di:
DWDFDDPDPFWGWIWDCADPPDRDTWIWIWGQDPVRWIWTWTDDPFKIKIKTWDAPDPFKIKMWMWIATPVRPDGPDIDIDIGGDDPDD